Protein AF-A0A7C2WQL9-F1 (afdb_monomer_lite)

Radius of gyration: 12.25 Å; chains: 1; bounding box: 25×29×30 Å

Structure (mmCIF, N/CA/C/O backbone):
data_AF-A0A7C2WQL9-F1
#
_entry.id   AF-A0A7C2WQL9-F1
#
loop_
_atom_site.group_PDB
_atom_site.id
_atom_site.type_symbol
_atom_site.label_atom_id
_atom_site.label_alt_id
_atom_site.label_comp_id
_atom_site.label_asym_id
_atom_site.label_entity_id
_atom_site.label_seq_id
_atom_site.pdbx_PDB_ins_code
_atom_site.Cartn_x
_atom_site.Cartn_y
_atom_site.Cartn_z
_atom_site.occupancy
_atom_site.B_iso_or_equiv
_atom_site.auth_seq_id
_atom_site.auth_comp_id
_atom_site.auth_asym_id
_atom_site.auth_atom_id
_atom_site.pdbx_PDB_model_num
ATOM 1 N N . GLY A 1 1 ? 1.184 -4.962 -16.610 1.00 66.12 1 GLY A N 1
ATOM 2 C CA . GLY A 1 1 ? 2.620 -5.071 -16.295 1.00 66.12 1 GLY A CA 1
ATOM 3 C C . GLY A 1 1 ? 2.900 -6.436 -15.709 1.00 66.12 1 GLY A C 1
ATOM 4 O O . GLY A 1 1 ? 1.958 -7.117 -15.321 1.00 66.12 1 GLY A O 1
ATOM 5 N N . THR A 1 2 ? 4.163 -6.841 -15.657 1.00 82.00 2 THR A N 1
ATOM 6 C CA . THR A 1 2 ? 4.592 -8.076 -14.984 1.00 82.00 2 THR A CA 1
ATOM 7 C C . THR A 1 2 ? 5.130 -7.719 -13.604 1.00 82.00 2 THR A C 1
ATOM 9 O O . THR A 1 2 ? 6.170 -7.075 -13.505 1.00 82.00 2 THR A O 1
ATOM 12 N N . CYS A 1 3 ? 4.424 -8.103 -12.541 1.00 90.38 3 CYS A N 1
ATOM 13 C CA . CYS A 1 3 ? 4.954 -7.986 -11.185 1.00 90.38 3 CYS A CA 1
ATOM 14 C C . CYS A 1 3 ? 5.952 -9.124 -10.941 1.00 90.38 3 CYS A C 1
ATOM 16 O O . CYS A 1 3 ? 5.585 -10.286 -11.085 1.00 90.38 3 CYS A O 1
ATOM 18 N N . ALA A 1 4 ? 7.184 -8.816 -10.528 1.00 90.25 4 ALA A N 1
ATOM 19 C CA . ALA A 1 4 ? 8.186 -9.841 -10.207 1.00 90.25 4 ALA A CA 1
ATOM 20 C C . ALA A 1 4 ? 7.810 -10.702 -8.985 1.00 90.25 4 ALA A C 1
ATOM 22 O O . ALA A 1 4 ? 8.305 -11.813 -8.839 1.00 90.25 4 ALA A O 1
ATOM 23 N N . ALA A 1 5 ? 6.932 -10.186 -8.121 1.00 92.00 5 ALA A N 1
ATOM 24 C CA . ALA A 1 5 ? 6.356 -10.915 -6.993 1.00 92.00 5 ALA A CA 1
ATOM 25 C C . ALA A 1 5 ? 4.979 -11.526 -7.319 1.00 92.00 5 ALA A C 1
ATOM 27 O O . ALA A 1 5 ? 4.277 -11.946 -6.408 1.00 92.00 5 ALA A O 1
ATOM 28 N N . GLU A 1 6 ? 4.587 -11.527 -8.600 1.00 92.94 6 GLU A N 1
ATOM 29 C CA . GLU A 1 6 ? 3.388 -12.193 -9.131 1.00 92.94 6 GLU A CA 1
ATOM 30 C C . GLU A 1 6 ? 2.042 -11.697 -8.567 1.00 92.94 6 GLU A C 1
ATOM 32 O O . GLU A 1 6 ? 1.014 -12.357 -8.730 1.00 92.94 6 GLU A O 1
ATOM 37 N N . HIS A 1 7 ? 2.026 -10.495 -7.977 1.00 93.94 7 HIS A N 1
ATOM 38 C CA . HIS A 1 7 ? 0.795 -9.835 -7.527 1.00 93.94 7 HIS A CA 1
ATOM 39 C C . HIS A 1 7 ? -0.118 -9.489 -8.703 1.00 93.94 7 HIS A C 1
ATOM 41 O O . HIS A 1 7 ? 0.330 -8.940 -9.717 1.00 93.94 7 HIS A O 1
ATOM 47 N N . LYS A 1 8 ? -1.414 -9.761 -8.542 1.00 92.25 8 LYS A N 1
ATOM 48 C CA . LYS A 1 8 ? -2.467 -9.538 -9.542 1.00 92.25 8 LYS A CA 1
ATOM 49 C C . LYS A 1 8 ? -3.741 -8.980 -8.911 1.00 92.25 8 LYS A C 1
ATOM 51 O O . LYS A 1 8 ? -3.950 -9.029 -7.702 1.00 92.25 8 LYS A O 1
ATOM 56 N N . VAL A 1 9 ? -4.620 -8.452 -9.763 1.00 92.00 9 VAL A N 1
ATOM 57 C CA . VAL A 1 9 ? -5.955 -8.004 -9.346 1.00 92.00 9 VAL A CA 1
ATOM 58 C C . VAL A 1 9 ? -6.709 -9.178 -8.718 1.00 92.00 9 VAL A C 1
ATOM 60 O O . VAL A 1 9 ? -6.773 -10.257 -9.307 1.00 92.00 9 VAL A O 1
ATOM 63 N N . GLY A 1 10 ? -7.280 -8.943 -7.537 1.00 92.31 10 GLY A N 1
ATOM 64 C CA . GLY A 1 10 ? -7.977 -9.954 -6.740 1.00 92.31 10 GLY A CA 1
ATOM 65 C C . GLY A 1 10 ? -7.134 -10.571 -5.623 1.00 92.31 10 GLY A C 1
ATOM 66 O O . GLY A 1 10 ? -7.699 -11.263 -4.783 1.00 92.31 10 GLY A O 1
ATOM 67 N N . ASP A 1 11 ? -5.821 -10.319 -5.570 1.00 94.75 11 ASP A N 1
ATOM 68 C CA . ASP A 1 11 ? -5.032 -10.670 -4.388 1.00 94.75 11 ASP A CA 1
ATOM 69 C C . ASP A 1 11 ? -5.398 -9.736 -3.221 1.00 94.75 11 ASP A C 1
ATOM 71 O O . ASP A 1 11 ? -5.422 -8.511 -3.368 1.00 94.75 11 ASP A O 1
ATOM 75 N N . GLU A 1 12 ? -5.661 -10.316 -2.049 1.00 95.50 12 GLU A N 1
ATOM 76 C CA . GLU A 1 12 ? -6.046 -9.588 -0.839 1.00 95.50 12 GLU A CA 1
ATOM 77 C C . GLU A 1 12 ? -5.062 -9.868 0.301 1.00 95.50 12 GLU A C 1
ATOM 79 O O . GLU A 1 12 ? -4.718 -11.016 0.589 1.00 9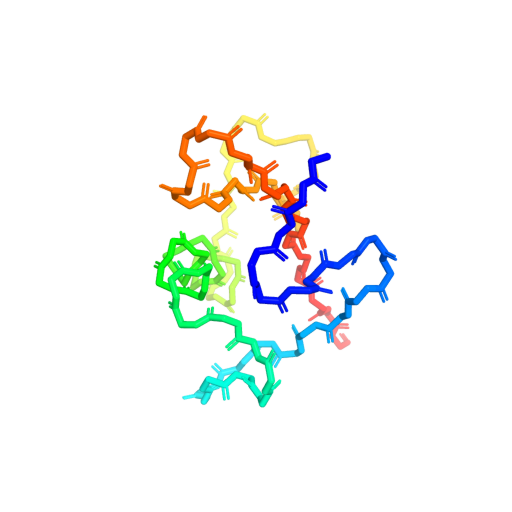5.50 12 GLU A O 1
ATOM 84 N N . PHE A 1 13 ? -4.630 -8.805 0.985 1.00 95.56 13 PHE A N 1
ATOM 85 C CA . PHE A 1 13 ? -3.659 -8.881 2.076 1.00 95.56 13 PHE A CA 1
ATOM 86 C C . PHE A 1 13 ? -4.237 -8.225 3.337 1.00 95.56 13 PHE A C 1
ATOM 88 O O . PHE A 1 13 ? -4.339 -6.997 3.389 1.00 95.56 13 PHE A O 1
ATOM 95 N N . PRO A 1 14 ? -4.611 -8.997 4.375 1.00 94.56 14 PRO A N 1
ATOM 96 C CA . PRO A 1 14 ? -5.079 -8.423 5.629 1.00 94.56 14 PRO A CA 1
ATOM 97 C C . PRO A 1 14 ? -3.902 -7.794 6.382 1.00 94.56 14 PRO A C 1
ATOM 99 O O . PRO A 1 14 ? -3.025 -8.500 6.879 1.00 94.56 14 PRO A O 1
ATOM 102 N N . ILE A 1 15 ? -3.887 -6.464 6.465 1.00 93.56 15 ILE A N 1
ATOM 103 C CA . ILE A 1 15 ? -2.866 -5.704 7.193 1.00 93.56 15 ILE A CA 1
ATOM 104 C C . ILE A 1 15 ? -3.317 -5.505 8.645 1.00 93.56 15 ILE A C 1
ATOM 106 O O . ILE A 1 15 ? -4.427 -5.047 8.910 1.00 93.56 15 ILE A O 1
ATOM 110 N N . GLY A 1 16 ? -2.432 -5.849 9.578 1.00 89.31 16 GLY A N 1
ATOM 111 C CA . GLY A 1 16 ? -2.569 -5.592 11.010 1.00 89.31 16 GLY A CA 1
ATOM 112 C C . GLY A 1 16 ? -1.188 -5.366 11.623 1.00 89.31 16 GLY A C 1
ATOM 113 O O . GLY A 1 16 ? -0.315 -4.789 10.983 1.00 89.31 16 GLY A O 1
ATOM 114 N N . ASP A 1 17 ? -0.946 -5.882 12.828 1.00 88.75 17 ASP A N 1
ATOM 115 C CA . ASP A 1 17 ? 0.323 -5.653 13.548 1.00 88.75 17 ASP A CA 1
ATOM 116 C C . ASP A 1 17 ? 1.535 -6.394 12.956 1.00 88.75 17 ASP A C 1
ATOM 118 O O . ASP A 1 17 ? 2.675 -6.172 13.364 1.00 88.75 17 ASP A O 1
ATOM 122 N N . LYS A 1 18 ? 1.302 -7.319 12.022 1.00 90.69 18 LYS A N 1
ATOM 123 C CA . LYS A 1 18 ? 2.342 -8.121 11.370 1.00 90.69 18 LYS A CA 1
ATOM 124 C C . LYS A 1 18 ? 2.254 -7.968 9.863 1.00 90.69 18 LYS A C 1
ATOM 126 O O . LYS A 1 18 ? 1.169 -7.787 9.312 1.00 90.69 18 LYS A O 1
ATOM 131 N N . THR A 1 19 ? 3.398 -8.120 9.203 1.00 91.00 19 THR A N 1
ATOM 132 C CA . THR A 1 19 ? 3.463 -8.183 7.745 1.00 91.00 19 THR A CA 1
ATOM 133 C C . THR A 1 19 ? 2.597 -9.341 7.237 1.00 91.00 19 THR A C 1
ATOM 135 O O . THR A 1 19 ? 2.769 -10.468 7.717 1.00 91.00 19 THR A O 1
ATOM 138 N N . PRO A 1 20 ? 1.685 -9.098 6.279 1.00 93.31 20 PRO A N 1
ATOM 139 C CA . PRO A 1 20 ? 0.866 -10.156 5.708 1.00 93.31 20 PRO A CA 1
ATOM 140 C C . PRO A 1 20 ? 1.741 -11.214 5.018 1.00 93.31 20 PRO A C 1
ATOM 142 O O . PRO A 1 20 ? 2.714 -10.859 4.340 1.00 93.31 20 PRO A O 1
ATOM 145 N N . PRO A 1 21 ? 1.424 -12.512 5.157 1.00 92.88 21 PRO A N 1
ATOM 146 C CA . PRO A 1 21 ? 2.155 -13.556 4.453 1.00 92.88 21 PRO A CA 1
ATOM 147 C C . PRO A 1 21 ? 2.013 -13.380 2.938 1.00 92.88 21 PRO A C 1
ATOM 149 O O . PRO A 1 21 ? 0.975 -12.936 2.451 1.00 92.88 21 PRO A O 1
ATOM 152 N N . ASN A 1 22 ? 3.055 -13.757 2.195 1.00 92.44 22 ASN A N 1
ATOM 153 C CA . ASN A 1 22 ? 3.110 -13.713 0.727 1.00 92.44 22 ASN A CA 1
ATOM 154 C C . ASN A 1 22 ? 2.979 -12.315 0.100 1.00 92.44 22 ASN A C 1
ATOM 156 O O . ASN A 1 22 ? 2.937 -12.196 -1.120 1.00 92.44 22 ASN A O 1
ATOM 160 N N . MET A 1 23 ? 2.968 -11.249 0.900 1.00 94.94 23 MET A N 1
ATOM 161 C CA . MET A 1 23 ? 3.033 -9.889 0.388 1.00 94.94 23 MET A CA 1
ATOM 162 C C . MET A 1 23 ? 4.480 -9.520 0.049 1.00 94.94 23 MET A C 1
ATOM 164 O O . MET A 1 23 ? 5.407 -9.815 0.802 1.00 94.94 23 MET A O 1
ATOM 168 N N . CYS A 1 24 ? 4.690 -8.838 -1.078 1.00 94.81 24 CYS A N 1
ATOM 169 C CA . CYS A 1 24 ? 6.013 -8.320 -1.422 1.00 94.81 24 CYS A CA 1
ATOM 170 C C . CYS A 1 24 ? 6.445 -7.264 -0.395 1.00 94.81 24 CYS A C 1
ATOM 172 O O . CYS A 1 24 ? 5.738 -6.276 -0.195 1.00 94.81 24 CYS A O 1
ATOM 174 N N . SER A 1 25 ? 7.630 -7.423 0.199 1.00 94.56 25 SER A N 1
ATOM 175 C CA . SER A 1 25 ? 8.153 -6.495 1.211 1.00 94.56 25 SER A CA 1
ATOM 176 C C . SER A 1 25 ? 8.283 -5.055 0.705 1.00 94.56 25 SER A C 1
ATOM 178 O O . SER A 1 25 ? 8.042 -4.121 1.464 1.00 94.56 25 SER A O 1
ATOM 180 N N . TRP A 1 26 ? 8.613 -4.857 -0.577 1.00 94.44 26 TRP A N 1
ATOM 181 C CA . TRP A 1 26 ? 8.704 -3.524 -1.187 1.00 94.44 26 TRP A CA 1
ATOM 182 C C . TRP A 1 26 ? 7.340 -2.858 -1.347 1.00 94.44 26 TRP A C 1
ATOM 184 O O . TRP A 1 26 ? 7.196 -1.670 -1.063 1.00 94.44 26 TRP A O 1
ATOM 194 N N . ALA A 1 27 ? 6.331 -3.631 -1.757 1.00 95.50 27 ALA A N 1
ATOM 195 C CA . ALA A 1 27 ? 4.961 -3.143 -1.808 1.00 95.50 27 ALA A CA 1
ATOM 196 C C . ALA A 1 27 ? 4.476 -2.802 -0.394 1.00 95.50 27 ALA A C 1
ATOM 198 O O . ALA A 1 27 ? 3.986 -1.702 -0.168 1.00 95.50 27 ALA A O 1
ATOM 199 N N . PHE A 1 28 ? 4.695 -3.694 0.580 1.00 95.75 28 PHE A N 1
ATOM 200 C CA . PHE A 1 28 ? 4.320 -3.447 1.971 1.00 95.75 28 PHE A CA 1
ATOM 201 C C . PHE A 1 28 ? 4.984 -2.186 2.535 1.00 95.75 28 PHE A C 1
ATOM 203 O O . PHE A 1 28 ? 4.297 -1.363 3.127 1.00 95.75 28 PHE A O 1
ATOM 210 N N . TYR A 1 29 ? 6.282 -1.982 2.295 1.00 95.25 29 TYR A N 1
ATOM 211 C CA . TYR A 1 29 ? 6.997 -0.777 2.720 1.00 95.25 29 TYR A CA 1
ATOM 212 C C . TYR A 1 29 ? 6.352 0.515 2.190 1.00 95.25 29 TYR A C 1
ATOM 214 O O . TYR A 1 29 ? 6.167 1.461 2.952 1.00 95.25 29 TYR A O 1
ATOM 222 N N . ALA A 1 30 ? 5.964 0.547 0.910 1.00 96.12 30 ALA A N 1
ATOM 223 C CA . ALA A 1 30 ? 5.302 1.709 0.313 1.00 96.12 30 ALA A CA 1
ATOM 224 C C . ALA A 1 30 ? 3.864 1.911 0.825 1.00 96.12 30 ALA A C 1
ATOM 226 O O . ALA A 1 30 ? 3.410 3.043 0.982 1.00 96.12 30 ALA A O 1
ATOM 227 N N . LEU A 1 31 ? 3.153 0.818 1.108 1.00 96.56 31 LEU A N 1
ATOM 228 C CA . LEU A 1 31 ? 1.758 0.832 1.554 1.00 96.56 31 LEU A CA 1
ATOM 229 C C . LEU A 1 31 ? 1.611 1.139 3.047 1.00 96.56 31 LEU A C 1
ATOM 231 O O . LEU A 1 31 ? 0.612 1.726 3.459 1.00 96.56 31 LEU A O 1
ATOM 235 N N . PHE A 1 32 ? 2.595 0.758 3.860 1.00 96.12 32 PHE A N 1
ATOM 236 C CA . PHE A 1 32 ? 2.510 0.774 5.318 1.00 96.12 32 PHE A CA 1
ATOM 237 C C . PHE A 1 32 ? 2.179 2.148 5.929 1.00 96.12 32 PHE A C 1
ATOM 239 O O . PHE A 1 32 ? 1.324 2.189 6.819 1.00 96.12 32 PHE A O 1
ATOM 246 N N . PRO A 1 33 ? 2.748 3.283 5.470 1.00 96.50 33 PRO A N 1
ATOM 247 C CA . PRO A 1 33 ? 2.369 4.597 5.990 1.00 96.50 33 PRO A CA 1
ATOM 248 C C . PRO A 1 33 ? 0.886 4.910 5.762 1.00 96.50 33 PRO A C 1
ATOM 250 O O . PRO A 1 33 ? 0.207 5.395 6.665 1.00 96.50 33 PRO A O 1
ATOM 253 N N . PHE A 1 34 ? 0.358 4.573 4.583 1.00 97.31 34 PHE A N 1
ATOM 254 C CA . PHE A 1 34 ? -1.039 4.824 4.234 1.00 97.31 34 PHE A CA 1
ATOM 255 C C . PHE A 1 34 ? -1.986 3.882 4.979 1.00 97.31 34 PHE A C 1
ATOM 257 O O . PHE A 1 34 ? -3.009 4.313 5.513 1.00 97.31 34 PHE A O 1
ATOM 264 N N . ALA A 1 35 ? -1.605 2.606 5.072 1.00 96.44 35 ALA A N 1
ATOM 265 C CA . ALA A 1 35 ? -2.325 1.613 5.854 1.00 96.44 35 ALA A CA 1
ATOM 266 C C . ALA A 1 35 ? -2.392 2.022 7.331 1.00 96.44 35 ALA A C 1
ATOM 268 O O . ALA A 1 35 ? -3.455 1.923 7.929 1.00 96.44 35 ALA A O 1
ATOM 269 N N . SER A 1 36 ? -1.308 2.568 7.891 1.00 95.94 36 SER A N 1
ATOM 270 C CA . SER A 1 36 ? -1.262 3.060 9.274 1.00 95.94 36 SER A CA 1
ATOM 271 C C . SER A 1 36 ? -2.213 4.238 9.503 1.00 95.94 36 SER A C 1
ATOM 273 O O . SER A 1 36 ? -2.951 4.244 10.487 1.00 95.94 36 SER A O 1
ATOM 275 N N . VAL A 1 37 ? -2.253 5.213 8.584 1.00 96.81 37 VAL A N 1
ATOM 276 C CA . VAL A 1 37 ? -3.212 6.334 8.653 1.00 96.81 37 VAL A CA 1
ATOM 277 C C . VAL A 1 37 ? -4.644 5.805 8.709 1.00 96.81 37 VAL A C 1
ATOM 279 O O . VAL A 1 37 ? -5.404 6.187 9.599 1.00 96.81 37 VAL A O 1
ATOM 282 N N . LEU A 1 38 ? -5.004 4.878 7.816 1.00 96.31 38 LEU A N 1
ATOM 283 C CA . LEU A 1 38 ? -6.332 4.269 7.827 1.00 96.31 38 LEU A CA 1
ATOM 284 C C . LEU A 1 38 ? -6.561 3.424 9.090 1.00 96.31 38 LEU A C 1
ATOM 286 O O . LEU A 1 38 ? -7.620 3.532 9.702 1.00 96.31 38 LEU A O 1
ATOM 290 N N . GLN A 1 39 ? -5.597 2.624 9.533 1.00 94.75 39 GLN A N 1
ATOM 291 C CA . GLN A 1 39 ? -5.730 1.753 10.704 1.00 94.75 39 GLN A CA 1
ATOM 292 C C . GLN A 1 39 ? -6.025 2.540 11.989 1.00 94.75 39 GLN A C 1
ATOM 294 O O . GLN A 1 39 ? -6.850 2.107 12.791 1.00 94.75 39 GLN A O 1
ATOM 299 N N . PHE A 1 40 ? -5.421 3.718 12.162 1.00 94.75 40 PHE A N 1
ATOM 300 C CA . PHE A 1 40 ? -5.570 4.545 13.367 1.00 94.75 40 PHE A CA 1
ATOM 301 C C . PHE A 1 40 ? -6.605 5.674 13.240 1.00 94.75 40 PHE A C 1
ATOM 303 O O . PHE A 1 40 ? -6.579 6.633 14.009 1.00 94.75 40 PHE A O 1
ATOM 310 N N . GLY A 1 41 ? -7.548 5.565 12.300 1.00 95.06 41 GLY A N 1
ATOM 311 C CA . GLY A 1 41 ? -8.696 6.479 12.216 1.00 95.06 41 GLY A CA 1
ATOM 312 C C . GLY A 1 41 ? -8.482 7.738 11.368 1.00 95.06 41 GLY A C 1
ATOM 313 O O . GLY A 1 41 ? -9.412 8.527 11.226 1.00 95.06 41 GLY A O 1
ATOM 314 N N . GLY A 1 42 ? -7.305 7.922 10.768 1.00 96.75 42 GLY A N 1
ATOM 315 C CA . GLY A 1 42 ? -7.036 9.015 9.835 1.00 96.75 42 GLY A CA 1
ATOM 316 C C . GLY A 1 42 ? -7.686 8.816 8.462 1.00 96.75 42 GLY A C 1
ATOM 317 O O . GLY A 1 42 ? -8.231 7.757 8.152 1.00 96.75 42 GLY A O 1
ATOM 318 N N . SER A 1 43 ? -7.622 9.844 7.624 1.00 97.38 43 SER A N 1
ATOM 319 C CA . SER A 1 43 ? -8.130 9.827 6.250 1.00 97.38 43 SER A CA 1
ATOM 320 C C . SER A 1 43 ? -7.315 10.775 5.374 1.00 97.38 43 SER A C 1
ATOM 322 O O . SER A 1 43 ? -6.558 11.606 5.883 1.00 97.38 43 SER A O 1
ATOM 324 N N . PHE A 1 44 ? -7.489 10.681 4.059 1.00 96.88 44 PHE A N 1
ATOM 325 C CA . PHE A 1 44 ? -6.768 11.512 3.100 1.00 96.88 44 PHE A CA 1
ATOM 326 C C . PHE A 1 44 ? -7.691 12.586 2.511 1.00 96.88 44 PHE A C 1
ATOM 328 O O . PHE A 1 44 ? -8.762 12.247 2.016 1.00 96.88 44 PHE A O 1
ATOM 335 N N . PRO A 1 45 ? -7.309 13.877 2.534 1.00 96.31 45 PRO A N 1
ATOM 336 C CA . PRO A 1 45 ? -8.196 14.976 2.137 1.00 96.31 45 PRO A CA 1
ATOM 337 C C . PRO A 1 45 ? -8.509 15.025 0.633 1.00 96.31 45 PRO A C 1
ATOM 339 O O . PRO A 1 45 ? -9.396 15.765 0.222 1.00 96.31 45 PRO A O 1
ATOM 342 N N . TRP A 1 46 ? -7.777 14.269 -0.186 1.00 94.50 46 TRP A N 1
ATOM 343 C CA . TRP A 1 46 ? -7.992 14.156 -1.631 1.00 94.50 46 TRP A CA 1
ATOM 344 C C . TRP A 1 46 ? -8.850 12.945 -2.031 1.00 94.50 46 TRP A C 1
ATOM 346 O O . TRP A 1 46 ? -9.177 12.808 -3.208 1.00 94.50 46 TRP A O 1
ATOM 356 N N . GLU A 1 47 ? -9.202 12.062 -1.093 1.00 96.88 47 GLU A N 1
ATOM 357 C CA . GLU A 1 47 ? -10.035 10.887 -1.365 1.00 96.88 47 GLU A CA 1
ATOM 358 C C . GLU A 1 47 ? -11.519 11.215 -1.169 1.00 96.88 47 GLU A C 1
ATOM 360 O O . GLU A 1 47 ? -11.905 11.860 -0.195 1.00 96.88 47 GLU A O 1
ATOM 365 N N . ASN A 1 48 ? -12.376 10.732 -2.075 1.00 95.31 48 ASN A N 1
ATOM 366 C CA . ASN A 1 48 ? -13.833 10.863 -1.925 1.00 95.31 48 ASN A CA 1
ATOM 367 C C . ASN A 1 48 ? -14.395 9.908 -0.856 1.00 95.31 48 ASN A C 1
ATOM 369 O O . ASN A 1 48 ? -15.439 10.177 -0.267 1.00 95.31 48 ASN A O 1
ATOM 373 N N . ASP A 1 49 ? -13.716 8.780 -0.637 1.00 95.81 49 ASP A N 1
ATOM 374 C CA . ASP A 1 49 ? -14.059 7.773 0.363 1.00 95.81 49 ASP A CA 1
ATOM 375 C C . ASP A 1 49 ? -12.990 7.780 1.461 1.00 95.81 49 ASP A C 1
ATOM 377 O O . ASP A 1 49 ? -11.844 7.405 1.225 1.00 95.81 49 ASP A O 1
ATOM 381 N N . LEU A 1 50 ? -13.370 8.206 2.668 1.00 9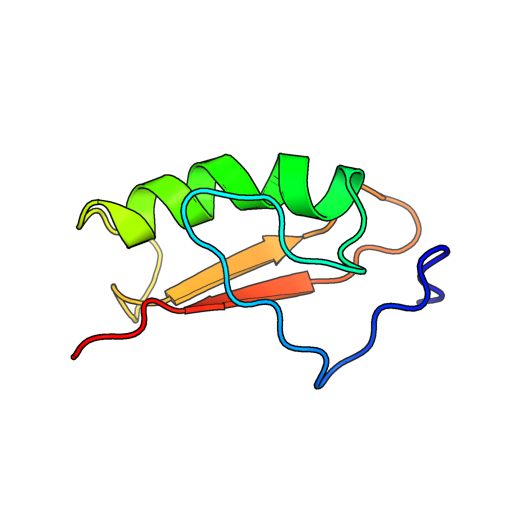5.62 50 LEU A N 1
ATOM 382 C CA . LEU A 1 50 ? -12.453 8.361 3.801 1.00 95.62 50 LEU A CA 1
ATOM 383 C C . LEU A 1 50 ? -11.902 7.029 4.333 1.00 95.62 50 LEU A C 1
ATOM 385 O O . LEU A 1 50 ? -10.963 7.038 5.130 1.00 95.62 50 LEU A O 1
ATOM 389 N N . ASP A 1 51 ? -12.484 5.898 3.927 1.00 96.19 51 ASP A N 1
ATOM 390 C CA . ASP A 1 51 ? -12.037 4.562 4.313 1.00 96.19 51 ASP A CA 1
ATOM 391 C C . ASP A 1 51 ? -11.158 3.898 3.247 1.00 96.19 51 ASP A C 1
ATOM 393 O O . ASP A 1 51 ? -10.788 2.733 3.412 1.00 96.19 51 ASP A O 1
ATOM 397 N N . ARG A 1 52 ? -10.795 4.614 2.174 1.00 96.56 52 ARG A N 1
ATOM 398 C CA . ARG A 1 52 ? -10.004 4.064 1.075 1.00 96.56 52 ARG A CA 1
ATOM 399 C C . ARG A 1 52 ? -8.888 4.999 0.619 1.00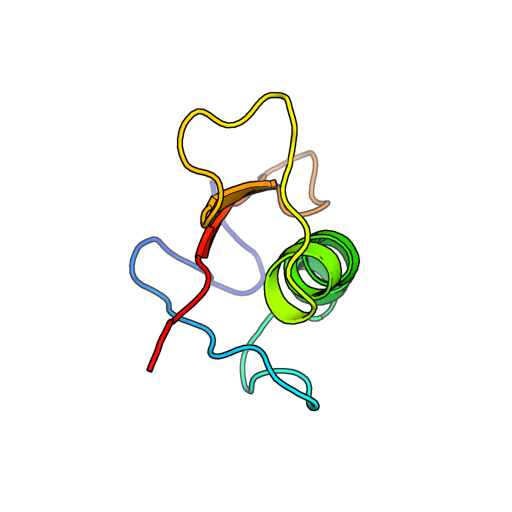 96.56 52 ARG A C 1
ATOM 401 O O . ARG A 1 52 ? -9.010 6.215 0.675 1.00 96.56 52 ARG A O 1
ATOM 408 N N . THR A 1 53 ? -7.809 4.413 0.109 1.00 97.62 53 THR A N 1
ATOM 409 C CA . THR A 1 53 ? -6.884 5.112 -0.788 1.00 97.62 53 THR A CA 1
ATOM 410 C C . THR A 1 53 ? -6.241 4.152 -1.784 1.00 97.62 53 THR A C 1
ATOM 412 O O . THR A 1 53 ? -6.287 2.936 -1.595 1.00 97.62 53 THR A O 1
ATOM 415 N N . THR A 1 54 ? -5.630 4.676 -2.843 1.00 97.00 54 THR A N 1
ATOM 416 C CA . THR A 1 54 ? -4.838 3.884 -3.793 1.00 97.00 54 THR A CA 1
ATOM 417 C C . THR A 1 54 ? -3.369 4.259 -3.730 1.00 97.00 54 THR A C 1
ATOM 419 O O . THR A 1 54 ? -3.027 5.440 -3.733 1.00 97.00 54 THR A O 1
ATOM 422 N N . VAL A 1 55 ? -2.489 3.262 -3.728 1.00 96.69 55 VAL A N 1
ATOM 423 C CA . VAL A 1 55 ? -1.041 3.465 -3.628 1.00 96.69 55 VAL A CA 1
ATOM 424 C C . VAL A 1 55 ? -0.335 2.538 -4.610 1.00 96.69 55 VAL A C 1
ATOM 426 O O . VAL A 1 55 ? -0.663 1.356 -4.727 1.00 96.69 55 VAL A O 1
ATOM 429 N N . ALA A 1 56 ? 0.644 3.076 -5.332 1.00 95.31 56 ALA A N 1
ATOM 430 C CA . ALA A 1 56 ? 1.441 2.310 -6.279 1.00 95.31 56 ALA A CA 1
ATOM 431 C C . ALA A 1 56 ? 2.639 1.629 -5.598 1.00 95.31 56 ALA A C 1
ATOM 433 O O . ALA A 1 56 ? 3.278 2.189 -4.708 1.00 95.31 56 ALA A O 1
ATOM 434 N N . CYS A 1 57 ? 2.968 0.427 -6.068 1.00 94.12 57 CYS A N 1
ATOM 435 C CA . CYS A 1 57 ? 4.245 -0.238 -5.830 1.00 94.12 57 CYS A CA 1
ATOM 436 C C . CYS A 1 57 ? 5.410 0.700 -6.208 1.00 94.12 57 CYS A C 1
ATOM 438 O O . CYS A 1 57 ? 5.309 1.385 -7.228 1.00 94.12 57 CYS A O 1
ATOM 440 N N . PRO A 1 58 ? 6.539 0.696 -5.471 1.00 94.38 58 PRO A N 1
ATOM 441 C CA . PRO A 1 58 ? 7.686 1.559 -5.765 1.00 94.38 58 PRO A CA 1
ATOM 442 C C . PRO A 1 58 ? 8.492 1.132 -7.009 1.00 94.38 58 PRO A C 1
ATOM 444 O O . PRO A 1 58 ? 9.588 1.642 -7.216 1.00 94.38 58 PRO A O 1
ATOM 447 N N . ASP A 1 59 ? 7.986 0.197 -7.820 1.00 93.12 59 ASP A N 1
ATOM 448 C CA . ASP A 1 59 ? 8.571 -0.178 -9.108 1.00 93.12 59 ASP A CA 1
ATOM 449 C C . ASP A 1 59 ? 8.092 0.791 -10.207 1.00 93.12 59 ASP A C 1
ATOM 451 O O . ASP A 1 59 ? 6.934 0.709 -10.631 1.00 93.12 59 ASP A O 1
ATOM 455 N N . PRO A 1 60 ? 8.957 1.696 -10.703 1.00 89.25 60 PRO A N 1
ATOM 456 C CA . PRO A 1 60 ? 8.575 2.656 -11.732 1.00 89.25 60 PRO A CA 1
ATOM 457 C C . PRO A 1 60 ? 8.393 2.018 -13.116 1.00 89.25 60 PRO A C 1
ATOM 459 O O . PRO A 1 60 ? 7.745 2.617 -13.971 1.00 89.25 60 PRO A O 1
ATOM 462 N N . ALA A 1 61 ? 8.961 0.832 -13.366 1.00 89.62 61 ALA A N 1
ATOM 463 C CA . ALA A 1 61 ? 8.862 0.160 -14.658 1.00 89.62 61 ALA A CA 1
ATOM 464 C C . ALA A 1 61 ? 7.534 -0.597 -14.805 1.00 89.62 61 ALA A C 1
ATOM 466 O O . ALA A 1 61 ? 6.964 -0.635 -15.895 1.00 89.62 61 ALA A O 1
ATOM 467 N N . ASN A 1 62 ? 7.031 -1.192 -13.719 1.00 87.31 62 ASN A N 1
ATOM 468 C CA . ASN A 1 62 ? 5.765 -1.930 -13.695 1.00 87.31 62 ASN A CA 1
ATOM 469 C C . ASN A 1 62 ? 4.982 -1.676 -12.392 1.00 87.31 62 ASN A C 1
ATOM 471 O O . ASN A 1 62 ? 4.865 -2.577 -11.554 1.00 87.31 62 ASN A O 1
ATOM 475 N N . PRO A 1 63 ? 4.396 -0.480 -12.211 1.00 88.81 63 PRO A N 1
ATOM 476 C CA . PRO A 1 63 ? 3.680 -0.160 -10.986 1.00 88.81 63 PRO A CA 1
ATOM 477 C C . PRO A 1 63 ? 2.398 -0.993 -10.874 1.00 88.81 63 PRO A C 1
ATOM 479 O O . PRO A 1 63 ? 1.452 -0.837 -11.648 1.00 88.81 63 PRO A O 1
ATOM 482 N N . VAL A 1 64 ? 2.355 -1.875 -9.876 1.00 94.00 64 VAL A N 1
ATOM 483 C CA . VAL A 1 64 ? 1.105 -2.476 -9.395 1.00 94.00 64 VAL A CA 1
ATOM 484 C C . VAL A 1 64 ? 0.436 -1.472 -8.465 1.00 94.00 64 VAL A C 1
ATOM 486 O O . VAL A 1 64 ? 1.063 -1.013 -7.512 1.00 94.00 64 VAL A O 1
ATOM 489 N N . VAL A 1 65 ? -0.818 -1.121 -8.737 1.00 95.31 65 VAL A N 1
ATOM 490 C CA . VAL A 1 65 ? -1.603 -0.218 -7.887 1.00 95.31 65 VAL A CA 1
ATOM 491 C C . VAL A 1 65 ? -2.460 -1.051 -6.944 1.00 95.31 65 VAL A C 1
ATOM 493 O O . VAL A 1 65 ? -3.235 -1.891 -7.394 1.00 95.31 65 VAL A O 1
ATOM 496 N N . PHE A 1 66 ? -2.313 -0.808 -5.646 1.00 96.31 66 PHE A N 1
ATOM 497 C CA . PHE A 1 66 ? -3.091 -1.453 -4.597 1.00 96.31 66 PHE A CA 1
ATOM 498 C C . PHE A 1 66 ? -4.168 -0.497 -4.092 1.00 96.31 66 PHE A C 1
ATOM 500 O O . PHE A 1 66 ? -3.905 0.688 -3.872 1.00 96.31 66 PHE A O 1
ATOM 507 N N . GLU A 1 67 ? -5.370 -1.023 -3.875 1.00 97.31 67 GLU A N 1
ATOM 508 C CA . GLU A 1 67 ? -6.405 -0.353 -3.092 1.00 97.31 67 GLU A CA 1
ATOM 509 C C . GLU A 1 67 ? -6.217 -0.739 -1.620 1.00 97.31 67 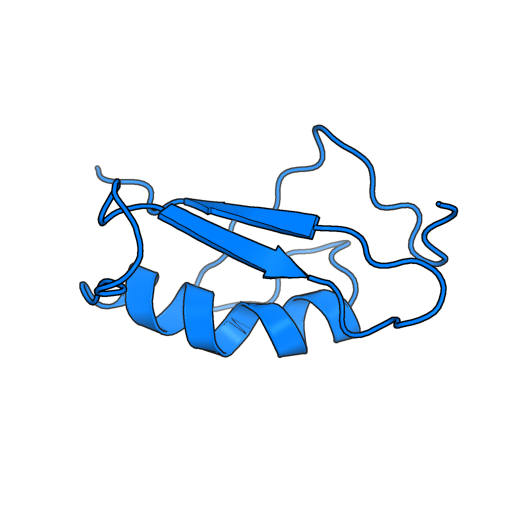GLU A C 1
ATOM 511 O O . GLU A 1 67 ? -6.175 -1.919 -1.274 1.00 97.31 67 GLU A O 1
ATOM 516 N N . LEU A 1 68 ? -6.096 0.257 -0.748 1.00 97.06 68 LEU A N 1
ATOM 517 C CA . LEU A 1 68 ? -6.149 0.073 0.694 1.00 97.06 68 LEU A CA 1
ATOM 518 C C . LEU A 1 68 ? -7.541 0.450 1.170 1.00 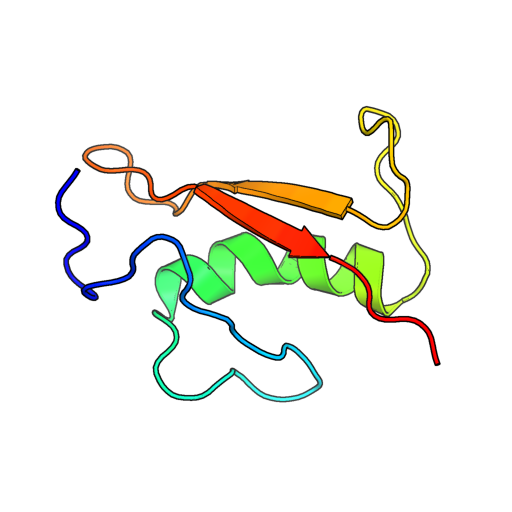97.06 68 LEU A C 1
ATOM 520 O O . LEU A 1 68 ? -8.002 1.554 0.891 1.00 97.06 68 LEU A O 1
ATOM 524 N N . LYS A 1 69 ? -8.182 -0.442 1.923 1.00 96.75 69 LYS A N 1
ATOM 525 C CA . LYS A 1 69 ? -9.520 -0.229 2.471 1.00 96.75 69 LYS A CA 1
ATOM 526 C C . LYS A 1 69 ? -9.553 -0.556 3.958 1.00 96.75 69 LYS A C 1
ATOM 528 O O . LYS A 1 69 ? -9.159 -1.646 4.370 1.00 96.75 69 LYS A O 1
ATOM 533 N N . ARG A 1 70 ? -10.064 0.371 4.772 1.00 95.00 70 ARG A N 1
ATOM 534 C CA . ARG A 1 70 ? -10.350 0.124 6.189 1.00 95.00 70 ARG A CA 1
ATOM 535 C C . ARG A 1 70 ? -11.534 -0.835 6.305 1.00 95.00 70 ARG A C 1
ATOM 537 O O . ARG A 1 70 ? -12.612 -0.578 5.774 1.00 95.00 70 ARG A O 1
ATOM 544 N N . VAL A 1 71 ? -11.358 -1.905 7.074 1.00 92.38 71 VAL A N 1
ATOM 545 C CA . VAL A 1 71 ? -12.451 -2.804 7.464 1.00 92.38 71 VAL A CA 1
ATOM 546 C C . VAL A 1 71 ? -13.004 -2.338 8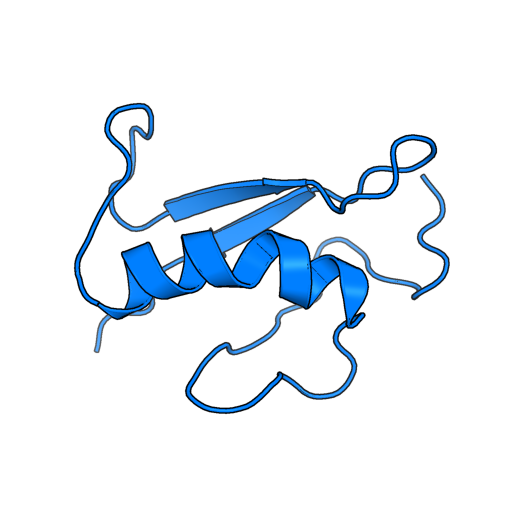.811 1.00 92.38 71 VAL A C 1
ATOM 548 O O . VAL A 1 71 ? -12.270 -2.289 9.797 1.00 92.38 71 VAL A O 1
ATOM 551 N N . ARG A 1 72 ? -14.289 -1.971 8.858 1.00 84.00 72 ARG A N 1
ATOM 552 C CA . ARG A 1 72 ? -15.000 -1.640 10.104 1.00 84.00 72 ARG A CA 1
ATOM 553 C C . ARG A 1 72 ? -15.716 -2.891 10.627 1.00 84.00 72 ARG A C 1
ATOM 555 O O . ARG A 1 72 ? -16.221 -3.673 9.824 1.00 84.00 72 ARG A O 1
ATOM 562 N N . LYS A 1 73 ? -15.711 -3.086 11.947 1.00 62.41 73 LYS A N 1
ATOM 563 C CA . LYS A 1 73 ? -16.530 -4.103 12.625 1.00 62.41 73 LYS A CA 1
ATOM 564 C C . LYS A 1 73 ? -17.933 -3.576 12.886 1.00 62.41 73 LYS A C 1
ATOM 566 O O . LYS A 1 73 ? -18.044 -2.351 13.114 1.00 62.41 73 LYS A O 1
#

Foldseek 3Di:
DQDPLRDDPPDDFDDDPDGGPSDDPQQCVQCVVVLVCLVVPHADPPDPDRQWDWTWRPDPVDTDIDIGGDDDD

Sequence (73 aa):
GTCAAEHKVGDEFPIGDKTPPNMCSWAFYALFPFASVLQFGGSFPWENDLDRTTVACPDPANPVVFELKRVRK

Secondary structure (DSSP, 8-state):
---TT---TT-----SSSPPTT--HHHHHHHHHHHHHHHTT---TT-SSTTEEEEE-S-SSS-PEEEEEPPP-

pLDDT: mean 93.24, std 5.75, range [62.41, 97.62]